Protein AF-A0A2V7K598-F1 (afdb_monomer)

Structure (mmCIF, N/CA/C/O backbone):
data_AF-A0A2V7K598-F1
#
_entry.id   AF-A0A2V7K598-F1
#
loop_
_atom_site.group_PDB
_atom_site.id
_atom_site.type_symbol
_atom_site.label_atom_id
_atom_site.label_alt_id
_a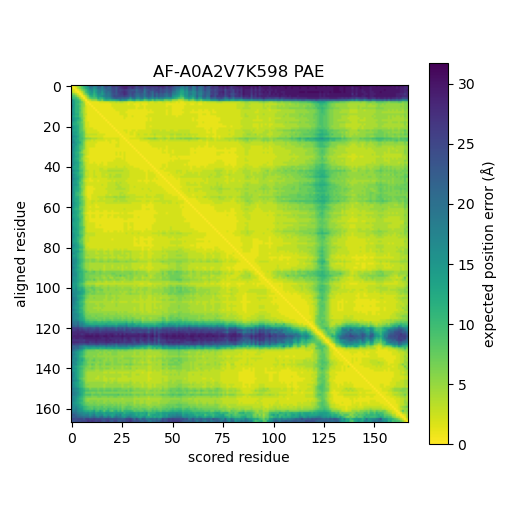tom_site.label_comp_id
_atom_site.label_asym_id
_atom_site.label_entity_id
_atom_site.label_seq_id
_atom_site.pdbx_PDB_ins_code
_atom_site.Cartn_x
_atom_site.Cartn_y
_atom_site.Cartn_z
_atom_site.occupancy
_atom_site.B_iso_or_equiv
_atom_site.auth_seq_id
_atom_site.auth_comp_id
_atom_site.auth_asym_id
_atom_site.auth_atom_id
_atom_site.pdbx_PDB_model_num
ATOM 1 N N . MET A 1 1 ? -30.831 2.329 15.202 1.00 37.12 1 MET A N 1
ATOM 2 C CA . MET A 1 1 ? -30.213 3.557 14.663 1.00 37.12 1 MET A CA 1
ATOM 3 C C . MET A 1 1 ? -29.531 4.218 15.853 1.00 37.12 1 MET A C 1
ATOM 5 O O . MET A 1 1 ? -30.243 4.600 16.769 1.00 37.12 1 MET A O 1
ATOM 9 N N . ARG A 1 2 ? -28.197 4.164 15.966 1.00 37.50 2 ARG A N 1
ATOM 10 C CA . ARG A 1 2 ? -27.484 4.833 17.073 1.00 37.50 2 ARG A CA 1
ATOM 11 C C . ARG A 1 2 ? -27.385 6.316 16.715 1.00 37.50 2 ARG A C 1
ATOM 13 O O . ARG A 1 2 ? -27.014 6.619 15.585 1.00 37.50 2 ARG A O 1
ATOM 20 N N . GLU A 1 3 ? -27.776 7.192 17.636 1.00 37.19 3 GLU A N 1
ATOM 21 C CA . GLU A 1 3 ? -27.630 8.646 17.499 1.00 37.19 3 GLU A CA 1
ATOM 22 C C . GLU A 1 3 ? -26.159 9.030 17.248 1.00 37.19 3 GLU A C 1
ATOM 24 O O . GLU A 1 3 ? -25.261 8.298 17.687 1.00 37.19 3 GLU A O 1
ATOM 29 N N . PRO A 1 4 ? -25.883 10.149 16.550 1.00 43.47 4 PRO A N 1
ATOM 30 C CA . PRO A 1 4 ? -24.521 10.631 16.382 1.00 43.47 4 PRO A CA 1
ATOM 31 C C . PRO A 1 4 ? -23.980 11.004 17.764 1.00 43.47 4 PRO A C 1
ATOM 33 O O . PRO A 1 4 ? -24.551 11.856 18.444 1.00 43.47 4 PRO A O 1
ATOM 36 N N . ARG A 1 5 ? -22.898 10.352 18.205 1.00 54.94 5 ARG A N 1
ATOM 37 C CA . ARG A 1 5 ? -22.181 10.772 19.412 1.00 54.94 5 ARG A CA 1
ATOM 38 C C . ARG A 1 5 ? -21.568 12.141 19.132 1.00 54.94 5 ARG A C 1
ATOM 40 O O . ARG A 1 5 ? -20.596 12.228 18.387 1.00 54.94 5 ARG A O 1
ATOM 47 N N . ALA A 1 6 ? -22.163 13.180 19.709 1.00 47.78 6 ALA A N 1
ATOM 48 C CA . ALA A 1 6 ? -21.508 14.465 19.876 1.00 47.78 6 ALA A CA 1
ATOM 49 C C . ALA A 1 6 ? -20.166 14.218 20.592 1.00 47.78 6 ALA A C 1
ATOM 51 O O . ALA A 1 6 ? -20.138 13.539 21.620 1.00 47.78 6 ALA A O 1
ATOM 52 N N . ASP A 1 7 ? -19.080 14.700 19.990 1.00 56.84 7 ASP A N 1
ATOM 53 C CA . ASP A 1 7 ? -17.715 14.728 20.531 1.00 56.84 7 ASP A CA 1
ATOM 54 C C . ASP A 1 7 ? -16.950 13.388 20.590 1.00 56.84 7 ASP A C 1
ATOM 56 O O . ASP A 1 7 ? -16.284 13.068 21.576 1.00 56.84 7 ASP A O 1
ATOM 60 N N . ALA A 1 8 ? -16.980 12.588 19.518 1.00 81.69 8 ALA A N 1
ATOM 61 C CA . ALA A 1 8 ? -16.016 11.493 19.378 1.00 81.69 8 ALA A CA 1
ATOM 62 C C . ALA A 1 8 ? -14.615 12.055 19.061 1.00 81.69 8 ALA A C 1
ATOM 64 O O . ALA A 1 8 ? -14.369 12.576 17.972 1.00 81.69 8 ALA A O 1
ATOM 65 N N . THR A 1 9 ? -13.678 11.943 20.004 1.00 95.19 9 THR A N 1
ATOM 66 C CA . THR A 1 9 ? -12.265 12.266 19.757 1.00 95.19 9 THR A CA 1
ATOM 67 C C . THR A 1 9 ? -11.576 11.138 19.000 1.00 95.19 9 THR A C 1
ATOM 69 O O . THR A 1 9 ? -12.017 9.981 19.030 1.00 95.19 9 THR A O 1
ATOM 72 N N . ILE A 1 10 ? -10.442 11.442 18.368 1.00 96.31 10 ILE A N 1
ATOM 73 C CA . ILE A 1 10 ? -9.595 10.422 17.732 1.00 96.31 10 ILE A CA 1
ATOM 74 C C . ILE A 1 10 ? -9.230 9.314 18.740 1.00 96.31 10 ILE A C 1
ATOM 76 O O . ILE A 1 10 ? -9.243 8.135 18.392 1.00 96.31 10 ILE A O 1
ATOM 80 N N . ALA A 1 11 ? -8.967 9.660 20.003 1.00 96.50 11 ALA A N 1
ATOM 81 C CA . ALA A 1 11 ? -8.648 8.715 21.068 1.00 96.50 11 ALA A CA 1
ATOM 82 C C . ALA A 1 11 ? -9.776 7.702 21.299 1.00 96.50 11 ALA A C 1
ATOM 84 O O . ALA A 1 11 ? -9.512 6.500 21.291 1.00 96.50 11 ALA A O 1
ATOM 85 N N . THR A 1 12 ? -11.025 8.165 21.427 1.00 96.00 12 THR A N 1
ATOM 86 C CA . THR A 1 12 ? -12.172 7.262 21.628 1.00 96.00 12 THR A CA 1
ATOM 87 C C . THR A 1 12 ? -12.362 6.306 20.449 1.00 96.00 12 THR A C 1
ATOM 89 O O . THR A 1 12 ? -12.544 5.107 20.654 1.00 96.00 12 THR A O 1
ATOM 92 N N . ALA A 1 13 ? -12.217 6.796 19.213 1.00 96.25 13 ALA A N 1
ATOM 93 C CA . ALA A 1 13 ? -12.294 5.956 18.020 1.00 96.25 13 ALA A CA 1
ATOM 94 C C . ALA A 1 13 ? -11.180 4.891 17.992 1.00 96.25 13 ALA A C 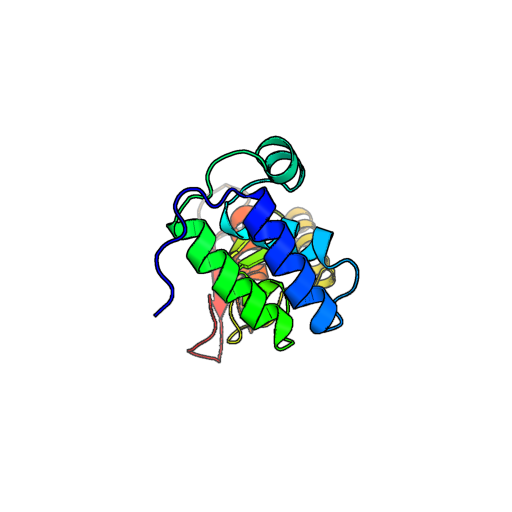1
ATOM 96 O O . ALA A 1 13 ? -11.428 3.732 17.655 1.00 96.25 13 ALA A O 1
ATOM 97 N N . LEU A 1 14 ? -9.952 5.263 18.369 1.00 97.50 14 LEU A N 1
ATOM 98 C CA . LEU A 1 14 ? -8.817 4.340 18.439 1.00 97.50 14 LEU A CA 1
ATOM 99 C C . LEU A 1 14 ? -8.997 3.265 19.518 1.00 97.50 14 LEU A C 1
ATOM 101 O O . LEU A 1 14 ? -8.588 2.127 19.298 1.00 97.50 14 LEU A O 1
ATOM 105 N N . GLU A 1 15 ? -9.587 3.604 20.664 1.00 97.19 15 GLU A N 1
ATOM 106 C CA . GLU A 1 15 ? -9.868 2.653 21.746 1.00 97.19 15 GLU A CA 1
ATOM 107 C C . GLU A 1 15 ? -10.932 1.629 21.343 1.00 97.19 15 GLU A C 1
ATOM 109 O O . GLU A 1 15 ? -10.720 0.427 21.515 1.00 97.19 15 GLU A O 1
ATOM 114 N N . GLU A 1 16 ? -12.029 2.082 20.733 1.00 97.12 16 GLU A N 1
ATOM 115 C CA . GLU A 1 16 ? -13.084 1.198 20.225 1.00 97.12 16 GLU A CA 1
ATOM 116 C C . GLU A 1 16 ? -12.551 0.254 19.141 1.00 97.12 16 GLU A C 1
ATOM 118 O O . GLU A 1 16 ? -12.775 -0.957 19.196 1.00 97.12 16 GLU A O 1
ATOM 123 N N . ALA A 1 17 ? -11.772 0.786 18.198 1.00 97.94 17 ALA A N 1
ATOM 124 C CA . ALA A 1 17 ? -11.156 -0.014 17.149 1.00 97.94 17 ALA A CA 1
ATOM 125 C C . ALA A 1 17 ? -10.122 -1.009 17.687 1.00 97.94 17 ALA A C 1
ATOM 127 O O . ALA A 1 17 ? -10.043 -2.135 17.199 1.00 97.94 17 ALA A O 1
ATOM 128 N N . ALA A 1 18 ? -9.324 -0.620 18.685 1.00 98.19 18 ALA A N 1
ATOM 129 C CA . ALA A 1 18 ? -8.361 -1.523 19.303 1.00 98.19 18 ALA A CA 1
ATOM 130 C C . ALA A 1 18 ? -9.068 -2.710 19.973 1.00 98.19 18 ALA A C 1
ATOM 132 O O . ALA A 1 18 ? -8.634 -3.843 19.783 1.00 98.19 18 ALA A O 1
ATOM 133 N N . ALA A 1 19 ? -10.174 -2.471 20.683 1.00 98.12 19 ALA A N 1
ATOM 134 C CA . ALA A 1 19 ? -10.965 -3.539 21.288 1.00 98.12 19 ALA A CA 1
ATOM 135 C C . ALA A 1 19 ? -11.567 -4.487 20.232 1.00 98.12 19 ALA A C 1
ATOM 137 O O . ALA A 1 19 ? -11.509 -5.705 20.394 1.00 98.12 19 ALA A O 1
ATOM 138 N N . GLU A 1 20 ? -12.102 -3.949 19.129 1.00 98.12 20 GLU A N 1
ATOM 139 C CA . GLU A 1 20 ? -12.646 -4.753 18.023 1.00 98.12 20 GLU A CA 1
ATOM 140 C C . GLU A 1 20 ? -11.562 -5.621 17.355 1.00 98.12 20 GLU A C 1
ATOM 142 O O . GLU A 1 20 ? -11.750 -6.819 17.139 1.00 98.12 20 GLU A O 1
ATOM 147 N N . LEU A 1 21 ? -10.394 -5.039 17.071 1.00 98.44 21 LEU A N 1
ATOM 148 C CA . LEU A 1 21 ? -9.270 -5.747 16.454 1.00 98.4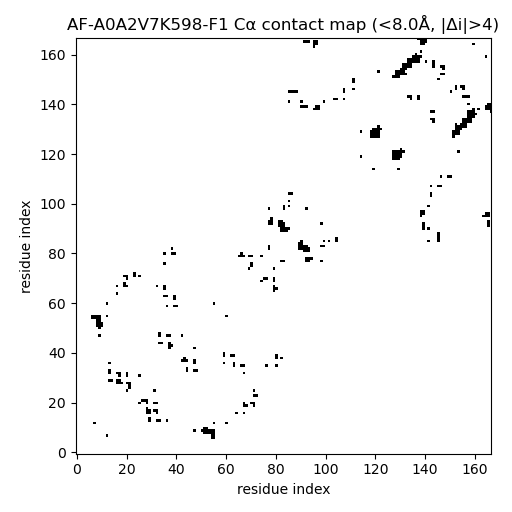4 21 LEU A CA 1
ATOM 149 C C . LEU A 1 21 ? -8.673 -6.808 17.389 1.00 98.44 21 LEU A C 1
ATOM 151 O O . LEU A 1 21 ? -8.290 -7.883 16.928 1.00 98.44 21 LEU A O 1
ATOM 155 N N . GLU A 1 22 ? -8.615 -6.536 18.692 1.00 98.31 22 GLU A N 1
ATOM 156 C CA . GLU A 1 22 ? -8.160 -7.499 19.696 1.00 98.31 22 GLU A CA 1
ATOM 157 C C . GLU A 1 22 ? -9.103 -8.706 19.784 1.00 98.31 22 GLU A C 1
ATOM 159 O O . GLU A 1 22 ? -8.640 -9.846 19.758 1.00 98.31 22 GLU A O 1
ATOM 164 N N . GLN A 1 23 ? -10.421 -8.478 19.787 1.00 97.81 23 GLN A N 1
ATOM 165 C CA . GLN A 1 23 ? -11.419 -9.555 19.742 1.00 97.81 23 GLN A CA 1
ATOM 166 C C . GLN A 1 23 ? -11.311 -10.404 18.468 1.00 97.81 23 GLN A C 1
ATOM 168 O O . GLN A 1 23 ? -11.557 -11.609 18.506 1.00 97.81 23 GLN A O 1
ATOM 173 N N . ALA A 1 24 ? -10.894 -9.799 17.355 1.00 97.44 24 ALA A N 1
ATOM 174 C CA . ALA A 1 24 ? -10.608 -10.495 16.103 1.00 97.44 24 ALA A CA 1
ATOM 175 C C . ALA A 1 24 ? -9.243 -11.220 16.082 1.00 97.44 24 ALA A C 1
ATOM 177 O O . ALA A 1 24 ? -8.879 -11.819 15.070 1.00 97.44 24 ALA A O 1
ATOM 178 N N . GLY A 1 25 ? -8.470 -11.174 17.173 1.00 97.38 25 GLY A N 1
ATOM 179 C CA . GLY A 1 25 ? -7.171 -11.841 17.291 1.00 97.38 25 GLY A CA 1
ATOM 180 C C . GLY A 1 25 ? -6.011 -11.104 16.613 1.00 97.38 25 GLY A C 1
ATOM 181 O O . GLY A 1 25 ? -4.961 -11.702 16.369 1.00 97.38 25 GLY A O 1
ATOM 182 N N . ILE A 1 26 ? -6.166 -9.814 16.294 1.00 97.62 26 ILE A N 1
ATOM 183 C CA . ILE A 1 26 ? -5.089 -9.007 15.716 1.00 97.62 26 ILE A CA 1
ATOM 184 C C . ILE A 1 26 ? -4.068 -8.646 16.798 1.00 97.62 26 ILE A C 1
ATOM 186 O O . ILE A 1 26 ? -4.354 -7.930 17.759 1.00 97.62 26 ILE A O 1
ATOM 190 N N . LEU A 1 27 ? -2.833 -9.106 16.608 1.00 94.12 27 LEU A N 1
ATOM 191 C CA . LEU A 1 27 ? -1.713 -8.760 17.479 1.00 94.12 27 LEU A CA 1
ATOM 192 C C . LEU A 1 27 ? -1.400 -7.260 17.401 1.00 94.12 27 LEU A C 1
ATOM 194 O O . LEU A 1 27 ? -1.402 -6.670 16.324 1.00 94.12 27 LEU A O 1
ATOM 198 N N . ASN A 1 28 ? -1.055 -6.653 18.540 1.00 96.00 28 ASN A N 1
ATOM 199 C CA . ASN A 1 28 ? -0.788 -5.213 18.656 1.00 96.00 28 ASN A CA 1
ATOM 200 C C . ASN A 1 28 ? -1.961 -4.328 18.180 1.00 96.00 28 ASN A C 1
ATOM 202 O O . ASN A 1 28 ? -1.732 -3.286 17.563 1.00 96.00 28 ASN A O 1
ATOM 206 N N . ALA A 1 29 ? -3.203 -4.711 18.496 1.00 97.56 29 ALA A N 1
ATOM 207 C CA . ALA A 1 29 ? -4.437 -4.060 18.044 1.00 97.56 29 ALA A CA 1
ATOM 208 C C . ALA A 1 29 ? -4.443 -2.522 18.153 1.00 97.56 29 ALA A C 1
ATOM 210 O O . ALA A 1 29 ? -4.847 -1.839 17.215 1.00 97.56 29 ALA A O 1
ATOM 211 N N . ARG A 1 30 ? -3.905 -1.948 19.241 1.00 96.38 30 ARG A N 1
ATOM 212 C CA . ARG A 1 30 ? -3.779 -0.484 19.396 1.00 96.38 30 ARG A CA 1
ATOM 213 C C . ARG A 1 30 ? -2.886 0.153 18.327 1.00 96.38 30 ARG A C 1
ATOM 215 O O . ARG A 1 30 ? -3.204 1.217 17.802 1.00 96.38 30 ARG A O 1
ATOM 222 N N . ARG A 1 31 ? -1.755 -0.483 18.004 1.00 96.62 31 ARG A N 1
ATOM 223 C CA . ARG A 1 31 ? -0.847 -0.017 16.947 1.00 96.62 31 ARG A CA 1
ATOM 224 C C . ARG A 1 31 ? -1.484 -0.181 15.572 1.00 96.62 31 ARG A C 1
ATOM 226 O O . ARG A 1 31 ? -1.336 0.717 14.749 1.00 96.62 31 ARG A O 1
ATOM 233 N N . GLU A 1 32 ? -2.197 -1.281 15.346 1.00 97.88 32 GLU A N 1
ATOM 234 C CA . GLU A 1 32 ? -2.936 -1.513 14.103 1.00 97.88 32 GLU A CA 1
ATOM 235 C C . GLU A 1 32 ? -4.010 -0.431 13.896 1.00 97.88 32 GLU A C 1
ATOM 237 O O . GLU A 1 32 ? -4.049 0.191 12.839 1.00 97.88 32 GLU A O 1
ATOM 242 N N . ALA A 1 33 ? -4.812 -0.119 14.923 1.00 98.00 33 ALA A N 1
ATOM 243 C CA . ALA A 1 33 ? -5.809 0.953 14.881 1.00 98.00 33 ALA A CA 1
ATOM 244 C C . ALA A 1 33 ? -5.172 2.310 14.532 1.00 98.00 33 ALA A C 1
ATOM 246 O O . ALA A 1 33 ? -5.626 2.993 13.614 1.00 98.00 33 ALA A O 1
ATOM 247 N N . MET A 1 34 ? -4.064 2.678 15.187 1.00 97.69 34 MET A N 1
ATOM 248 C CA . MET A 1 34 ? -3.339 3.909 14.844 1.00 97.69 34 MET A CA 1
ATOM 249 C C . MET A 1 34 ? -2.829 3.903 13.398 1.00 97.69 34 MET A C 1
ATOM 251 O O . MET A 1 34 ? -2.870 4.938 12.738 1.00 97.69 34 MET A O 1
ATOM 255 N N . ALA A 1 35 ? -2.367 2.757 12.891 1.00 97.50 35 ALA A N 1
ATOM 256 C CA . ALA A 1 35 ? -1.881 2.630 11.519 1.00 97.50 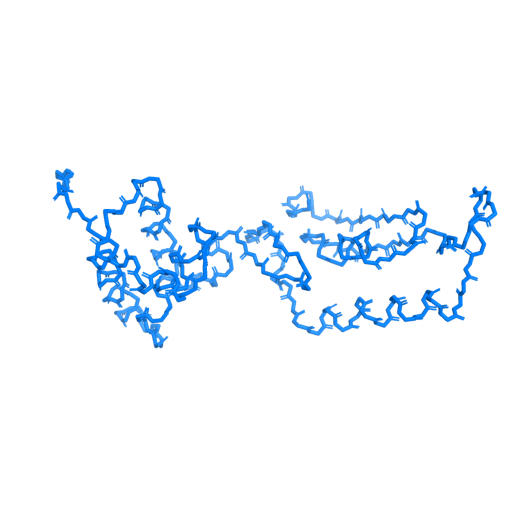35 ALA A CA 1
ATOM 257 C C . ALA A 1 35 ? -3.004 2.776 10.486 1.00 97.50 35 ALA A C 1
ATOM 259 O O . ALA A 1 35 ? -2.813 3.458 9.480 1.00 97.50 35 ALA A O 1
ATOM 260 N N . ILE A 1 36 ? -4.180 2.195 10.746 1.00 98.00 36 ILE A N 1
ATOM 261 C CA . ILE A 1 36 ? -5.366 2.365 9.897 1.00 98.00 36 ILE A CA 1
ATOM 262 C C . ILE A 1 36 ? -5.778 3.842 9.874 1.00 98.00 36 ILE A C 1
ATOM 264 O O . ILE A 1 36 ? -5.990 4.399 8.797 1.00 98.00 36 ILE A O 1
ATOM 268 N N . TRP A 1 37 ? -5.844 4.496 11.040 1.00 98.12 37 TRP A N 1
ATOM 269 C CA . TRP A 1 37 ? -6.188 5.917 11.124 1.00 98.12 37 TRP A CA 1
ATOM 270 C C . TRP A 1 37 ? -5.194 6.785 10.350 1.00 98.12 37 TRP A C 1
ATOM 272 O O . TRP A 1 37 ? -5.597 7.588 9.513 1.00 98.12 37 TRP A O 1
ATOM 282 N N . ALA A 1 38 ? -3.894 6.592 10.594 1.00 96.94 38 ALA A N 1
ATOM 283 C CA . ALA A 1 38 ? -2.819 7.322 9.927 1.00 96.94 38 ALA A CA 1
ATOM 284 C C . ALA A 1 38 ? -2.902 7.184 8.399 1.00 96.94 38 ALA A C 1
ATOM 286 O O . ALA A 1 38 ? -2.858 8.186 7.684 1.00 96.94 38 ALA A O 1
ATOM 287 N N . ALA A 1 39 ? -3.102 5.956 7.904 1.00 96.19 39 ALA A N 1
ATOM 288 C CA . ALA A 1 39 ? -3.245 5.687 6.478 1.00 96.19 39 ALA A CA 1
ATOM 289 C C . ALA A 1 39 ? -4.436 6.441 5.872 1.00 96.19 39 ALA A C 1
ATOM 291 O O . ALA A 1 39 ? -4.304 7.045 4.815 1.00 96.19 39 ALA A O 1
ATOM 292 N N . LEU A 1 40 ? -5.594 6.454 6.534 1.00 96.12 40 LEU A N 1
ATOM 293 C CA . LEU A 1 40 ? -6.791 7.123 6.013 1.00 96.12 40 LEU A CA 1
ATOM 294 C C . LEU A 1 40 ? -6.716 8.649 6.113 1.00 96.12 40 LEU A C 1
ATOM 296 O O . LEU A 1 40 ? -7.150 9.339 5.192 1.00 96.12 40 LEU A O 1
ATOM 300 N N . ALA A 1 41 ? -6.122 9.166 7.188 1.00 95.00 41 ALA A N 1
ATOM 301 C CA . ALA A 1 41 ? -5.927 10.594 7.412 1.00 95.00 41 ALA A CA 1
ATOM 302 C C . ALA A 1 41 ? -4.784 11.195 6.572 1.00 95.00 41 ALA A C 1
ATOM 304 O O . ALA A 1 41 ? -4.666 12.417 6.505 1.00 95.00 41 ALA A O 1
ATOM 305 N N . GLY A 1 42 ? -3.935 10.366 5.952 1.00 93.75 42 GLY A N 1
ATOM 306 C CA . GLY A 1 42 ? -2.747 10.832 5.229 1.00 93.75 42 GLY A CA 1
ATOM 307 C C . GLY A 1 42 ? -1.700 11.453 6.158 1.00 93.75 42 GLY A C 1
ATOM 308 O O . GLY A 1 42 ? -1.038 12.422 5.793 1.00 93.75 42 GLY A O 1
ATOM 309 N N . THR A 1 43 ? -1.580 10.933 7.381 1.00 94.44 43 THR A N 1
ATOM 310 C CA . THR A 1 43 ? -0.664 11.437 8.413 1.00 94.44 43 THR A CA 1
ATOM 311 C C . THR A 1 43 ? 0.305 10.353 8.868 1.00 94.44 43 THR A C 1
ATOM 313 O O . THR A 1 43 ? 0.154 9.174 8.550 1.00 94.44 43 THR A O 1
ATOM 316 N N . ARG A 1 44 ? 1.340 10.732 9.625 1.00 93.62 44 ARG A N 1
ATOM 317 C CA . ARG A 1 44 ? 2.248 9.752 10.232 1.00 93.62 44 ARG A CA 1
ATOM 318 C C . ARG A 1 44 ? 1.668 9.271 11.557 1.00 93.62 44 ARG A C 1
ATOM 320 O O . ARG A 1 44 ? 0.974 10.010 12.249 1.00 93.62 44 ARG A O 1
ATOM 327 N N . LEU A 1 45 ? 2.058 8.067 11.977 1.00 93.19 45 LEU A N 1
ATOM 328 C CA . LEU A 1 45 ? 1.661 7.490 13.271 1.00 93.19 45 LEU A CA 1
ATOM 329 C C . LEU A 1 45 ? 1.888 8.439 14.462 1.00 93.19 45 LEU A C 1
ATOM 331 O O . LEU A 1 45 ? 1.037 8.539 15.341 1.00 93.19 45 LEU A O 1
ATOM 335 N N . GLY A 1 46 ? 3.020 9.151 14.488 1.00 94.19 46 GLY A N 1
ATOM 336 C CA . GLY A 1 46 ? 3.322 10.107 15.558 1.00 94.19 46 GLY A CA 1
ATOM 337 C C . GLY A 1 46 ? 2.359 11.296 15.596 1.00 94.19 46 GLY A C 1
ATOM 338 O O . GLY A 1 46 ? 2.003 11.757 16.677 1.00 94.19 46 GLY A O 1
ATOM 339 N N . ASP A 1 47 ? 1.884 11.746 14.433 1.00 95.06 47 ASP A N 1
ATOM 340 C CA . ASP A 1 47 ? 0.936 12.858 14.337 1.00 95.06 47 ASP A CA 1
ATOM 341 C C . ASP A 1 47 ? -0.438 12.443 14.897 1.00 95.06 47 ASP A C 1
ATOM 343 O O . ASP A 1 47 ? -1.087 13.233 15.579 1.00 95.06 47 ASP A O 1
ATOM 347 N N . VAL A 1 48 ? -0.844 11.182 14.693 1.00 96.00 48 VAL A N 1
ATOM 348 C CA . VAL A 1 48 ? -2.068 10.612 15.289 1.00 96.00 48 VAL A CA 1
ATOM 349 C C . VAL A 1 48 ? -1.992 10.612 16.816 1.00 96.00 48 VAL A C 1
ATOM 351 O O . VAL A 1 48 ? -2.946 11.005 17.479 1.00 96.00 48 VAL A O 1
ATOM 354 N N . TRP A 1 49 ? -0.851 10.219 17.390 1.00 93.44 49 TRP A N 1
ATOM 355 C CA . TRP A 1 49 ? -0.676 10.201 18.846 1.00 93.44 49 TRP A CA 1
ATOM 356 C C . TRP A 1 49 ? -0.746 11.597 19.475 1.00 93.44 49 TRP A C 1
ATOM 358 O O . TRP A 1 49 ? -1.322 11.764 20.554 1.00 93.44 49 TRP A O 1
ATOM 368 N N . LEU A 1 50 ? -0.150 12.588 18.804 1.00 95.94 50 LEU A N 1
ATOM 369 C CA . LEU A 1 50 ? -0.132 13.983 19.246 1.00 95.94 50 LEU A CA 1
ATOM 370 C C . LEU A 1 50 ? -1.522 14.623 19.195 1.00 95.94 50 LEU A C 1
ATOM 372 O O . LEU A 1 50 ? -1.857 15.399 20.081 1.00 95.94 50 LEU A O 1
ATOM 376 N N . ARG A 1 51 ? -2.321 14.273 18.183 1.00 95.25 51 ARG A N 1
ATOM 377 C CA . ARG A 1 51 ? -3.659 14.830 17.928 1.00 95.25 51 ARG A CA 1
ATOM 378 C C . ARG A 1 51 ? -4.801 13.980 18.470 1.00 95.25 51 ARG A C 1
ATOM 380 O O . ARG A 1 51 ? -5.952 14.209 18.132 1.00 95.25 51 ARG A O 1
ATOM 387 N N . ARG A 1 52 ? -4.516 12.966 19.288 1.00 94.38 52 ARG A N 1
ATOM 388 C CA . ARG A 1 52 ? -5.542 12.002 19.717 1.00 94.38 52 ARG A CA 1
ATOM 389 C C . ARG A 1 52 ? -6.711 12.647 20.482 1.00 94.38 52 ARG A C 1
ATOM 391 O O . ARG A 1 52 ? -7.800 12.094 20.484 1.00 94.38 52 ARG A O 1
ATOM 398 N N . GLU A 1 53 ? -6.482 13.785 21.131 1.00 96.00 53 GLU A N 1
ATOM 399 C CA . GLU A 1 53 ? -7.522 14.502 21.880 1.00 96.00 53 GLU A CA 1
ATOM 400 C C . GLU A 1 53 ? -8.370 15.420 20.980 1.00 96.00 53 GLU A C 1
ATOM 402 O O . GLU A 1 53 ? -9.388 15.938 21.430 1.00 96.00 53 GLU A O 1
ATOM 407 N N . ASP A 1 54 ? -7.974 15.612 19.715 1.00 95.19 54 ASP A N 1
ATOM 408 C CA . ASP A 1 54 ? -8.727 16.409 18.749 1.00 95.19 54 ASP A CA 1
ATOM 409 C C . ASP A 1 54 ? -10.035 15.696 18.361 1.00 95.19 54 ASP A C 1
ATOM 411 O O . ASP A 1 54 ? -10.162 14.464 18.428 1.00 95.19 54 ASP A O 1
ATOM 415 N N . GLU A 1 55 ? -11.007 16.482 17.898 1.00 96.12 55 GLU A N 1
ATOM 416 C CA . GLU A 1 55 ? -12.247 15.965 17.321 1.00 96.12 55 GLU A CA 1
ATOM 417 C C . GLU A 1 55 ? -11.953 15.137 16.060 1.00 96.12 55 GLU A C 1
ATOM 419 O O . GLU A 1 55 ? -11.169 15.531 15.190 1.00 96.12 55 GLU A O 1
ATOM 424 N N . ALA A 1 56 ? -12.587 13.969 15.952 1.00 93.38 56 ALA A N 1
ATOM 425 C CA . ALA A 1 56 ? -12.446 13.091 14.802 1.00 93.38 56 ALA A CA 1
ATOM 426 C C . ALA A 1 56 ? -13.177 13.668 13.572 1.00 93.38 56 ALA A C 1
ATOM 428 O O . ALA A 1 56 ? -14.407 13.757 13.587 1.00 93.38 56 ALA A O 1
ATOM 429 N N . PRO A 1 57 ? -12.485 13.969 12.453 1.00 93.94 57 PRO A N 1
ATOM 430 C CA . PRO A 1 57 ? -13.168 14.404 11.239 1.00 93.94 57 PRO A CA 1
ATOM 431 C C . PRO A 1 57 ? -14.130 13.317 10.747 1.00 93.94 57 PRO A C 1
ATOM 433 O O . PRO A 1 57 ? -13.703 12.189 10.490 1.00 93.94 57 PRO A O 1
ATOM 436 N N . THR A 1 58 ? -15.410 13.655 10.558 1.00 92.81 58 THR A N 1
ATOM 437 C CA . THR A 1 58 ? -16.481 12.685 10.254 1.00 92.81 58 THR A CA 1
ATOM 438 C C . THR A 1 58 ? -16.142 11.780 9.069 1.00 92.81 58 THR A C 1
ATOM 440 O O . THR A 1 58 ? -16.268 10.562 9.159 1.00 92.81 58 THR A O 1
ATOM 443 N N . ALA A 1 59 ? -15.615 12.352 7.980 1.00 93.62 59 ALA A N 1
ATOM 444 C CA . ALA A 1 59 ? -15.238 11.590 6.790 1.00 93.62 59 ALA A CA 1
ATOM 445 C C . ALA A 1 59 ? -14.134 10.550 7.063 1.00 93.62 59 ALA A C 1
ATOM 447 O O . ALA A 1 59 ? -14.180 9.444 6.523 1.00 93.62 59 ALA A O 1
ATOM 448 N N . VAL A 1 60 ? -13.151 10.884 7.909 1.00 95.56 60 VAL A N 1
ATOM 449 C CA . VAL A 1 60 ? -12.075 9.959 8.295 1.00 95.56 60 VAL A CA 1
ATOM 450 C C . VAL A 1 60 ? -12.619 8.900 9.246 1.00 95.56 60 VAL A C 1
ATOM 452 O O . VAL A 1 60 ? -12.348 7.722 9.038 1.00 95.56 60 VAL A O 1
ATOM 455 N N . ALA A 1 61 ? -13.432 9.289 10.231 1.00 95.81 61 ALA A N 1
ATOM 456 C CA . ALA A 1 61 ? -14.037 8.370 11.193 1.00 95.81 61 ALA A CA 1
ATOM 457 C C . ALA A 1 61 ? -14.907 7.294 10.512 1.00 95.81 61 ALA A C 1
ATOM 459 O O . ALA A 1 61 ? -14.792 6.109 10.827 1.00 95.81 61 ALA A O 1
ATOM 460 N N . GLU A 1 62 ? -15.716 7.674 9.518 1.00 95.38 62 GLU A N 1
ATOM 461 C CA . GLU A 1 62 ? -16.535 6.729 8.748 1.00 95.38 62 GLU A CA 1
ATOM 462 C C . GLU A 1 62 ? -15.692 5.735 7.937 1.00 95.38 62 GLU A C 1
ATOM 464 O O . GLU A 1 62 ? -15.992 4.538 7.890 1.00 95.38 62 GLU A O 1
ATOM 469 N N . GLN A 1 63 ? -14.636 6.215 7.271 1.00 96.94 63 GLN A N 1
ATOM 470 C CA . GLN A 1 63 ? -13.719 5.346 6.526 1.00 96.94 63 GLN A CA 1
ATOM 471 C C . GLN A 1 63 ? -12.938 4.431 7.471 1.00 96.94 63 GLN A C 1
ATOM 473 O O . GLN A 1 63 ? -12.737 3.254 7.168 1.00 96.94 63 GLN A O 1
ATOM 478 N N . PHE A 1 64 ? -12.541 4.963 8.624 1.00 98.25 64 PHE A N 1
ATOM 479 C CA . PHE A 1 64 ? -11.806 4.261 9.660 1.00 98.25 64 PHE A CA 1
ATOM 480 C C . PHE A 1 64 ? -12.600 3.082 10.200 1.00 98.25 64 PHE A C 1
ATOM 482 O O . PHE A 1 64 ? -12.108 1.956 10.159 1.00 98.25 64 PHE A O 1
ATOM 489 N N . GLN A 1 65 ? -13.858 3.298 10.583 1.00 97.75 65 GLN A N 1
ATOM 490 C CA . GLN A 1 65 ? -14.720 2.223 11.066 1.00 97.75 65 GLN A CA 1
ATOM 491 C C . GLN A 1 65 ? -14.886 1.105 10.022 1.00 97.75 65 GLN A C 1
ATOM 493 O O . GLN A 1 65 ? -14.763 -0.076 10.346 1.00 97.75 65 GLN A O 1
ATOM 498 N N . LYS A 1 66 ? -15.094 1.457 8.745 1.00 97.69 66 LYS A N 1
ATOM 499 C CA . LYS A 1 66 ? -15.189 0.468 7.655 1.00 97.69 66 LYS A CA 1
ATOM 500 C C . LYS A 1 66 ? -13.886 -0.315 7.482 1.00 97.69 66 LYS A C 1
ATOM 502 O O . LYS A 1 66 ? -13.920 -1.525 7.262 1.00 97.69 66 LYS A O 1
ATOM 507 N N . ALA A 1 67 ? -12.738 0.354 7.556 1.00 98.06 67 ALA A N 1
ATOM 508 C CA . ALA A 1 67 ? -11.437 -0.293 7.428 1.00 98.06 67 ALA A CA 1
ATOM 509 C C . ALA A 1 67 ? -11.145 -1.231 8.610 1.00 98.06 67 ALA A C 1
ATOM 511 O O . ALA A 1 67 ? -10.659 -2.340 8.388 1.00 98.06 67 ALA A O 1
ATOM 512 N N . VAL A 1 68 ? -11.502 -0.833 9.835 1.00 98.56 68 VAL A N 1
ATOM 513 C CA . VAL A 1 68 ? -11.396 -1.664 11.045 1.00 98.56 68 VAL A CA 1
ATOM 514 C C . VAL A 1 68 ? -12.231 -2.934 10.904 1.00 98.56 68 VAL A C 1
ATOM 516 O O . VAL A 1 68 ? -11.678 -4.022 11.028 1.00 98.56 68 VAL A O 1
ATOM 519 N N . GLN A 1 69 ? -13.502 -2.820 10.509 1.00 98.25 69 GLN A N 1
ATOM 520 C CA . GLN A 1 69 ? -14.382 -3.978 10.300 1.00 98.25 69 GLN A CA 1
ATOM 521 C C . GLN A 1 69 ? -13.832 -4.940 9.244 1.00 98.25 69 GLN A C 1
ATOM 523 O O . GLN A 1 69 ? -13.796 -6.158 9.431 1.00 98.25 69 GLN A O 1
ATOM 528 N N . ARG A 1 70 ? -13.343 -4.400 8.120 1.00 97.81 70 ARG A N 1
ATOM 529 C CA . ARG A 1 70 ? -12.702 -5.212 7.078 1.00 97.81 70 ARG A CA 1
ATOM 530 C C . ARG A 1 70 ? -11.470 -5.917 7.634 1.00 97.81 70 ARG A C 1
ATOM 532 O O . ARG A 1 70 ? -11.325 -7.123 7.434 1.00 97.81 70 ARG A O 1
ATOM 539 N N . ARG A 1 71 ? -10.608 -5.204 8.360 1.00 97.94 71 ARG A N 1
ATOM 540 C CA . ARG A 1 71 ? -9.408 -5.784 8.968 1.00 97.94 71 ARG A CA 1
ATOM 541 C C . ARG A 1 71 ? -9.758 -6.889 9.969 1.00 97.94 71 ARG A C 1
ATOM 543 O O . ARG A 1 71 ? -9.160 -7.960 9.889 1.00 97.94 71 ARG A O 1
ATOM 550 N N . ALA A 1 72 ? -10.747 -6.658 10.831 1.00 98.06 72 ALA A N 1
ATOM 551 C CA . ALA A 1 72 ? -11.261 -7.619 11.806 1.00 98.06 72 ALA A CA 1
ATOM 552 C C . ALA A 1 72 ? -11.843 -8.879 11.138 1.00 98.06 72 ALA A C 1
ATOM 554 O O . ALA A 1 72 ? -11.693 -9.979 11.655 1.00 98.06 72 ALA A O 1
ATOM 555 N N . SER A 1 73 ? -12.416 -8.754 9.936 1.00 97.50 73 SER A N 1
ATOM 556 C CA . SER A 1 73 ? -12.891 -9.901 9.142 1.00 97.50 73 SER A CA 1
ATOM 557 C C . SER A 1 73 ? -11.781 -10.715 8.450 1.00 97.50 73 SER A C 1
ATOM 559 O O . SER A 1 73 ? -12.069 -11.627 7.678 1.00 97.50 73 SER A O 1
ATOM 561 N N . GLY A 1 74 ? -10.507 -10.390 8.693 1.00 96.19 74 GLY A N 1
ATOM 562 C CA . GLY A 1 74 ? -9.358 -11.097 8.123 1.00 96.19 74 GLY A CA 1
ATOM 563 C C . GLY A 1 74 ? -8.838 -10.515 6.807 1.00 96.19 74 GLY A C 1
ATOM 564 O O . GLY A 1 74 ? -7.874 -11.039 6.246 1.00 96.19 74 GLY A O 1
ATOM 565 N N . ILE A 1 75 ? -9.408 -9.408 6.318 1.00 96.81 75 ILE A N 1
ATOM 566 C CA . ILE A 1 75 ? -8.891 -8.730 5.123 1.00 96.81 75 ILE A CA 1
ATOM 567 C C . ILE A 1 75 ? -7.491 -8.166 5.421 1.00 96.81 75 ILE A C 1
ATOM 569 O O . ILE A 1 75 ? -7.298 -7.536 6.467 1.00 96.81 75 ILE A O 1
ATOM 573 N N . PRO A 1 76 ? -6.502 -8.358 4.525 1.00 95.88 76 PRO A N 1
ATOM 574 C CA . PRO A 1 76 ? -5.183 -7.747 4.656 1.00 95.88 76 PRO A CA 1
ATOM 575 C C . PRO A 1 76 ? -5.238 -6.225 4.828 1.00 95.88 76 PRO A C 1
ATOM 577 O O . PRO A 1 76 ? -6.045 -5.554 4.182 1.00 95.88 76 PRO A O 1
ATOM 580 N N . PHE A 1 77 ? -4.324 -5.678 5.635 1.00 96.38 77 PHE A N 1
ATOM 581 C CA . PHE A 1 77 ? -4.251 -4.246 5.955 1.00 96.38 77 PHE A CA 1
ATOM 582 C C . PHE A 1 77 ? -4.360 -3.347 4.715 1.00 96.38 77 PHE A C 1
ATOM 584 O O . PHE A 1 77 ? -5.255 -2.510 4.654 1.00 96.38 77 PHE A O 1
ATOM 591 N N . ALA A 1 78 ? -3.519 -3.568 3.698 1.00 96.06 78 ALA A N 1
ATOM 592 C CA . ALA A 1 78 ? -3.467 -2.724 2.500 1.00 96.06 78 ALA A CA 1
ATOM 593 C C . ALA A 1 78 ? -4.814 -2.649 1.761 1.00 96.06 78 ALA A C 1
ATOM 595 O O . ALA A 1 78 ? -5.230 -1.582 1.317 1.00 96.06 78 ALA A O 1
ATOM 596 N N . TYR A 1 79 ? -5.549 -3.762 1.688 1.00 96.62 79 TYR A N 1
ATOM 597 C CA . TYR A 1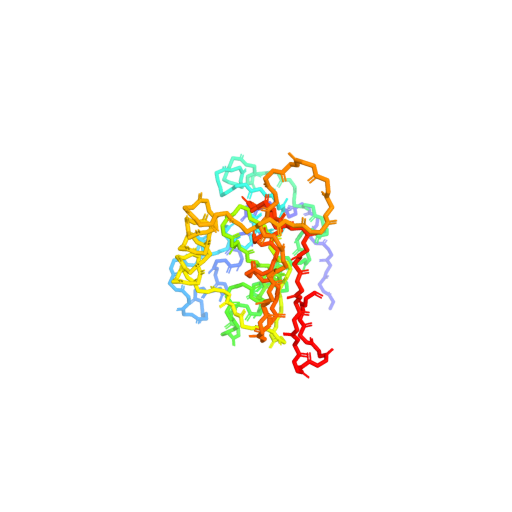 79 ? -6.883 -3.778 1.091 1.00 96.62 79 TYR A CA 1
ATOM 598 C C . TYR A 1 79 ? -7.930 -3.124 1.990 1.00 96.62 79 TYR A C 1
ATOM 600 O O . TYR A 1 79 ? -8.850 -2.490 1.471 1.00 96.62 79 TYR A O 1
ATOM 608 N N . ALA A 1 80 ? -7.807 -3.270 3.313 1.00 97.06 80 ALA A N 1
ATOM 609 C CA . ALA A 1 80 ? -8.700 -2.636 4.276 1.00 97.06 80 ALA A CA 1
ATOM 610 C C . ALA A 1 80 ? -8.615 -1.102 4.192 1.00 97.06 80 ALA A C 1
ATOM 612 O O . ALA A 1 80 ? -9.658 -0.454 4.105 1.00 97.06 80 ALA A O 1
ATOM 613 N N . VAL A 1 81 ? -7.397 -0.547 4.120 1.00 96.44 81 VAL A N 1
ATOM 614 C CA . VAL A 1 81 ? -7.153 0.903 3.964 1.00 96.44 81 VAL A CA 1
ATOM 615 C C . VAL A 1 81 ? -7.207 1.391 2.511 1.00 96.44 81 VAL A C 1
ATOM 617 O O . VAL A 1 81 ? -7.222 2.596 2.262 1.00 96.44 81 VAL A O 1
ATOM 620 N N . GLY A 1 82 ? -7.243 0.467 1.547 1.00 95.06 82 GLY A N 1
ATOM 621 C CA . GLY A 1 82 ? -7.364 0.760 0.118 1.00 95.06 82 GLY A CA 1
ATOM 622 C C . GLY A 1 82 ? -6.093 1.312 -0.535 1.00 95.06 82 GLY A C 1
ATOM 623 O O . GLY A 1 82 ? -6.170 1.939 -1.593 1.00 95.06 82 GLY A O 1
ATOM 624 N N . ARG A 1 83 ? -4.934 1.149 0.112 1.00 93.75 83 ARG A N 1
ATOM 625 C CA . ARG A 1 83 ? -3.659 1.707 -0.343 1.00 93.75 83 ARG A CA 1
ATOM 626 C C . ARG A 1 83 ? -2.456 0.930 0.175 1.00 93.75 83 ARG A C 1
ATOM 628 O O . ARG A 1 83 ? -2.549 0.200 1.161 1.00 93.75 83 ARG A O 1
ATOM 635 N N . THR A 1 84 ? -1.318 1.120 -0.475 1.00 94.31 84 THR A N 1
ATOM 636 C CA . THR A 1 84 ? -0.029 0.553 -0.070 1.00 94.31 84 THR A CA 1
ATOM 637 C C . THR A 1 84 ? 1.104 1.494 -0.450 1.00 94.31 84 THR A C 1
ATOM 639 O O . THR A 1 84 ? 1.019 2.187 -1.462 1.00 94.31 84 THR A O 1
ATOM 642 N N . ALA A 1 85 ? 2.182 1.488 0.329 1.00 94.06 85 ALA A N 1
ATOM 643 C CA . ALA A 1 85 ? 3.440 2.069 -0.115 1.00 94.06 85 ALA A CA 1
ATOM 644 C C . ALA A 1 85 ? 4.134 1.107 -1.090 1.00 94.06 85 ALA A C 1
ATOM 646 O O . ALA A 1 85 ? 4.015 -0.115 -0.948 1.00 94.06 85 ALA A O 1
ATOM 647 N N . PHE A 1 86 ? 4.842 1.662 -2.065 1.00 96.44 86 PHE A N 1
ATOM 648 C CA . PHE A 1 86 ? 5.790 0.944 -2.906 1.00 96.44 86 PHE A CA 1
ATOM 649 C C . PHE A 1 86 ? 6.886 1.915 -3.330 1.00 96.44 86 PHE A C 1
ATOM 651 O O . PHE A 1 86 ? 6.620 2.869 -4.064 1.00 96.44 86 PHE A O 1
ATOM 658 N N . ARG A 1 87 ? 8.116 1.693 -2.861 1.00 95.38 87 ARG A N 1
ATOM 659 C CA . ARG A 1 87 ? 9.235 2.628 -3.063 1.00 95.38 87 ARG A CA 1
ATOM 660 C C . ARG A 1 87 ? 8.865 4.048 -2.602 1.00 95.38 87 ARG A C 1
ATOM 662 O O . ARG A 1 87 ? 8.524 4.246 -1.439 1.00 95.38 87 ARG A O 1
ATOM 669 N N . THR A 1 88 ? 8.929 5.044 -3.486 1.00 94.12 88 THR A N 1
ATOM 670 C CA . THR A 1 88 ? 8.572 6.445 -3.194 1.00 94.12 88 THR A CA 1
ATOM 671 C C . THR A 1 88 ? 7.087 6.754 -3.412 1.00 94.12 88 THR A C 1
ATOM 673 O O . THR A 1 88 ? 6.668 7.898 -3.235 1.00 94.12 88 THR A O 1
ATOM 676 N N . LEU A 1 89 ? 6.287 5.756 -3.799 1.00 94.88 89 LEU A N 1
ATOM 677 C CA . LEU A 1 89 ? 4.895 5.918 -4.202 1.00 94.88 89 LEU A CA 1
ATOM 678 C C . LEU A 1 89 ? 3.928 5.441 -3.119 1.00 94.88 89 LEU A C 1
ATOM 680 O O . LEU A 1 89 ? 4.158 4.438 -2.443 1.00 94.88 89 LEU A O 1
ATOM 684 N N . GLU A 1 90 ? 2.788 6.124 -3.031 1.00 93.44 90 GLU A N 1
ATOM 685 C CA . GLU A 1 90 ? 1.576 5.597 -2.409 1.00 93.44 90 GLU A CA 1
ATOM 686 C C . GLU A 1 90 ? 0.594 5.209 -3.518 1.00 93.44 90 GLU A C 1
ATOM 688 O O . GLU A 1 90 ? 0.194 6.038 -4.336 1.00 93.44 90 GLU A O 1
ATOM 693 N N . LEU A 1 91 ? 0.220 3.933 -3.558 1.00 93.38 91 LEU A N 1
ATOM 694 C CA . LEU A 1 91 ? -0.629 3.361 -4.594 1.00 93.38 91 LEU A CA 1
ATOM 695 C C . LEU A 1 91 ? -2.014 3.071 -4.031 1.00 93.38 91 LEU A C 1
ATOM 697 O O . LEU A 1 91 ? -2.139 2.507 -2.941 1.00 93.38 91 LEU A O 1
ATOM 701 N N . LYS A 1 92 ? -3.057 3.397 -4.799 1.00 91.88 92 LYS A N 1
ATOM 702 C CA . LYS A 1 92 ? -4.410 2.897 -4.532 1.00 91.88 92 LYS A CA 1
ATOM 703 C C . LYS A 1 92 ? -4.438 1.401 -4.814 1.00 91.88 92 LYS A C 1
ATOM 705 O O . LYS A 1 92 ? -3.910 0.951 -5.824 1.00 91.88 92 LYS A O 1
ATOM 710 N N . LEU A 1 93 ? -5.056 0.634 -3.924 1.00 91.38 93 LEU A N 1
ATOM 711 C CA . LEU A 1 93 ? -5.058 -0.816 -4.024 1.00 91.38 93 LEU A CA 1
ATOM 712 C C . LEU A 1 93 ? -6.362 -1.407 -3.501 1.00 91.38 93 LEU A C 1
ATOM 714 O O . LEU A 1 93 ? -6.859 -1.035 -2.442 1.00 91.38 93 LEU A O 1
ATOM 718 N N . ASP A 1 94 ? -6.876 -2.406 -4.204 1.00 88.94 94 ASP A N 1
ATOM 719 C CA . ASP A 1 94 ? -7.926 -3.280 -3.702 1.00 88.94 94 ASP A CA 1
ATOM 720 C C . ASP A 1 94 ? -7.664 -4.736 -4.107 1.00 88.94 94 ASP A C 1
ATOM 722 O O . ASP A 1 94 ? -6.640 -5.056 -4.712 1.00 88.94 94 ASP A O 1
ATOM 726 N N . GLY A 1 95 ? -8.592 -5.631 -3.755 1.00 88.25 95 GLY A N 1
ATOM 727 C CA . GLY A 1 95 ? -8.451 -7.074 -3.967 1.00 88.25 95 GLY A CA 1
ATOM 728 C C . GLY A 1 95 ? -8.377 -7.525 -5.431 1.00 88.25 95 GLY A C 1
ATOM 729 O O . GLY A 1 95 ? -8.257 -8.722 -5.672 1.00 88.25 95 GLY A O 1
ATOM 730 N N . ARG A 1 96 ? -8.451 -6.611 -6.408 1.00 90.62 96 ARG A N 1
ATOM 731 C CA . ARG A 1 96 ? -8.315 -6.922 -7.839 1.00 90.62 96 ARG A CA 1
ATOM 732 C C . ARG A 1 96 ? -6.857 -6.985 -8.299 1.00 90.62 96 ARG A C 1
ATOM 734 O O . ARG A 1 96 ? -6.599 -7.459 -9.403 1.00 90.62 96 ARG A O 1
ATOM 741 N N . ALA A 1 97 ? -5.916 -6.537 -7.467 1.00 91.25 97 ALA A N 1
ATOM 742 C CA . ALA A 1 97 ? -4.481 -6.628 -7.713 1.00 91.25 97 ALA A CA 1
ATOM 743 C C . ALA A 1 97 ? -3.732 -7.157 -6.480 1.00 91.25 97 ALA A C 1
ATOM 745 O O . ALA A 1 97 ? -4.184 -7.026 -5.341 1.00 91.25 97 ALA A O 1
ATOM 746 N N . LEU A 1 98 ? -2.568 -7.768 -6.700 1.00 92.69 98 LEU A N 1
ATOM 747 C CA . LEU A 1 98 ? -1.726 -8.265 -5.614 1.00 92.69 98 LEU A CA 1
ATOM 748 C C . LEU A 1 98 ? -1.105 -7.101 -4.834 1.00 92.69 98 LEU A C 1
ATOM 750 O O . LEU A 1 98 ? -0.698 -6.101 -5.422 1.00 92.69 98 LEU A O 1
ATOM 754 N N . ILE A 1 99 ? -0.996 -7.259 -3.512 1.00 95.31 99 ILE A N 1
ATOM 755 C CA . ILE A 1 99 ? -0.209 -6.346 -2.673 1.00 95.31 99 ILE A CA 1
ATOM 756 C C . ILE A 1 99 ? 1.260 -6.450 -3.115 1.00 95.31 99 ILE A C 1
ATOM 758 O O . ILE A 1 99 ? 1.804 -7.563 -3.069 1.00 95.31 99 ILE A O 1
ATOM 762 N N . PRO A 1 100 ? 1.906 -5.338 -3.521 1.00 94.38 100 PRO A N 1
ATOM 763 C CA . PRO A 1 100 ? 3.321 -5.319 -3.862 1.00 94.38 100 PRO A CA 1
ATOM 764 C C . PRO A 1 100 ? 4.171 -5.907 -2.740 1.00 94.38 100 PRO A C 1
ATOM 766 O O . PRO A 1 100 ? 3.926 -5.667 -1.555 1.00 94.38 100 PRO A O 1
ATOM 769 N N . ARG A 1 101 ? 5.169 -6.706 -3.114 1.00 94.44 101 ARG A N 1
ATOM 770 C CA . ARG A 1 101 ? 6.081 -7.341 -2.161 1.00 94.44 101 ARG A CA 1
ATOM 771 C C . ARG A 1 101 ? 7.393 -6.555 -2.080 1.00 94.44 101 ARG A C 1
ATOM 773 O O . ARG A 1 101 ? 7.806 -6.011 -3.106 1.00 94.44 101 ARG A O 1
ATOM 780 N N . PRO A 1 102 ? 8.080 -6.524 -0.925 1.00 92.19 102 PRO A N 1
ATOM 781 C CA . PRO A 1 102 ? 9.372 -5.843 -0.794 1.00 92.19 102 PRO A CA 1
ATOM 782 C C . PRO A 1 102 ? 10.409 -6.294 -1.832 1.00 92.19 102 PRO A C 1
ATOM 784 O O . PRO A 1 102 ? 11.150 -5.485 -2.379 1.00 92.19 102 PRO A O 1
ATOM 787 N N . GLU A 1 103 ? 10.417 -7.578 -2.185 1.00 94.44 103 GLU A N 1
ATOM 788 C CA . GLU A 1 103 ? 11.302 -8.146 -3.204 1.00 94.44 103 GLU A CA 1
ATOM 789 C C . GLU A 1 103 ? 11.067 -7.517 -4.588 1.00 94.44 103 GLU A C 1
ATOM 791 O O . GLU A 1 103 ? 11.999 -7.373 -5.380 1.00 94.44 103 GLU A O 1
ATOM 796 N N . THR A 1 104 ? 9.833 -7.078 -4.868 1.00 95.38 104 THR A N 1
ATOM 797 C CA . THR A 1 104 ? 9.473 -6.393 -6.120 1.00 95.38 104 THR A CA 1
ATOM 798 C C . THR A 1 104 ? 10.108 -5.000 -6.199 1.00 95.38 104 THR A C 1
ATOM 800 O O . THR A 1 104 ? 10.443 -4.539 -7.288 1.00 95.38 104 THR A O 1
ATOM 803 N N . GLU A 1 105 ? 10.372 -4.342 -5.066 1.00 96.62 105 GLU A N 1
ATOM 804 C CA . GLU A 1 105 ? 11.136 -3.088 -5.056 1.00 96.62 105 GLU A CA 1
ATOM 805 C C . GLU A 1 105 ? 12.596 -3.311 -5.467 1.00 96.62 105 GLU A C 1
ATOM 807 O O . GLU A 1 105 ? 13.179 -2.466 -6.153 1.00 96.62 105 GLU A O 1
ATOM 812 N N . GLY A 1 106 ? 13.172 -4.457 -5.090 1.00 96.94 106 GLY A N 1
ATOM 813 C CA . GLY A 1 106 ? 14.518 -4.865 -5.492 1.00 96.94 106 GLY A CA 1
ATOM 814 C C . GLY A 1 106 ? 14.640 -5.068 -7.002 1.00 96.94 106 GLY A C 1
ATOM 815 O O . GLY A 1 106 ? 15.620 -4.630 -7.602 1.00 96.94 106 GLY A O 1
ATOM 816 N N . LEU A 1 107 ? 13.614 -5.644 -7.637 1.00 97.00 107 LEU A N 1
ATOM 817 C CA . LEU A 1 107 ? 13.554 -5.769 -9.097 1.00 97.00 107 LEU A CA 1
ATOM 818 C C . LEU A 1 107 ? 13.645 -4.400 -9.784 1.00 97.00 107 LEU A C 1
ATOM 820 O O . LEU A 1 107 ? 14.446 -4.229 -10.700 1.00 97.00 107 LEU A O 1
ATOM 824 N N . VAL A 1 108 ? 12.877 -3.411 -9.316 1.00 97.62 108 VAL A N 1
ATOM 825 C CA . VAL A 1 108 ? 12.926 -2.045 -9.866 1.00 97.62 108 VAL A CA 1
ATOM 826 C C . VAL A 1 108 ? 14.330 -1.455 -9.725 1.00 97.62 108 VAL A C 1
ATOM 828 O O . VAL A 1 108 ? 14.854 -0.890 -10.683 1.00 97.62 108 VAL A O 1
ATOM 831 N N . ALA A 1 109 ? 14.980 -1.633 -8.569 1.00 97.19 109 ALA A N 1
ATOM 832 C CA . ALA A 1 109 ? 16.344 -1.149 -8.357 1.00 97.19 109 ALA A CA 1
ATOM 833 C C . ALA A 1 109 ? 17.342 -1.754 -9.363 1.00 97.19 109 ALA A C 1
ATOM 835 O O . ALA A 1 109 ? 18.141 -1.017 -9.943 1.00 97.19 109 ALA A O 1
ATOM 836 N N . LEU A 1 110 ? 17.253 -3.065 -9.617 1.00 97.12 110 LEU A N 1
ATOM 837 C CA . LEU A 1 110 ? 18.100 -3.760 -10.592 1.00 97.12 110 LEU A CA 1
ATOM 838 C C . LEU A 1 110 ? 17.870 -3.250 -12.019 1.00 97.12 110 LEU A C 1
ATOM 840 O O . LEU A 1 110 ? 18.831 -3.027 -12.752 1.00 97.12 110 LEU A O 1
ATOM 844 N N . VAL A 1 111 ? 16.613 -3.022 -12.407 1.00 95.88 111 VAL A N 1
ATOM 845 C CA . VAL A 1 111 ? 16.270 -2.490 -13.735 1.00 95.88 111 VAL A CA 1
ATOM 846 C C . VAL A 1 111 ? 16.815 -1.069 -13.914 1.00 95.88 111 VAL A C 1
ATOM 848 O O . VAL A 1 111 ? 17.415 -0.765 -14.944 1.00 95.88 111 VAL A O 1
ATOM 851 N N . LEU A 1 112 ? 16.679 -0.208 -12.901 1.00 95.00 112 LEU A N 1
ATOM 852 C CA . LEU A 1 112 ? 17.218 1.158 -12.919 1.00 95.00 112 LEU A CA 1
ATOM 853 C C . LEU A 1 112 ? 18.753 1.187 -12.931 1.00 95.00 112 LEU A C 1
ATOM 855 O O . LEU A 1 112 ? 19.361 2.060 -13.550 1.00 95.00 112 LEU A O 1
ATOM 859 N N . GLU A 1 113 ? 19.414 0.270 -12.224 1.00 95.31 113 GLU A N 1
ATOM 860 C CA . GLU A 1 113 ? 20.870 0.116 -12.294 1.00 95.31 113 GLU A CA 1
ATOM 861 C C . GLU A 1 113 ? 21.319 -0.350 -13.680 1.00 95.31 113 GLU A C 1
ATOM 863 O O . GLU A 1 113 ? 22.216 0.257 -14.269 1.00 95.31 113 GLU A O 1
ATOM 868 N N . TRP A 1 114 ? 20.662 -1.374 -14.227 1.00 93.25 114 TRP A N 1
ATOM 869 C CA . TRP A 1 114 ? 20.955 -1.891 -15.558 1.00 93.25 114 TRP A CA 1
ATOM 870 C C . TRP A 1 114 ? 20.812 -0.800 -16.625 1.00 93.25 114 TRP A C 1
ATOM 872 O O . TRP A 1 114 ? 21.738 -0.591 -17.405 1.00 93.25 114 TRP A O 1
ATOM 882 N N . ALA A 1 115 ? 19.715 -0.040 -16.594 1.00 91.00 115 ALA A N 1
ATOM 883 C CA . ALA A 1 115 ? 19.450 1.032 -17.550 1.00 91.00 115 ALA A CA 1
ATOM 884 C C . ALA A 1 115 ? 20.489 2.169 -17.464 1.00 91.00 115 ALA A C 1
ATOM 886 O O . ALA A 1 115 ? 20.888 2.735 -18.475 1.00 91.00 115 ALA A O 1
ATOM 887 N N . ARG A 1 116 ? 21.001 2.482 -16.265 1.00 89.88 116 ARG A N 1
ATOM 888 C CA . ARG A 1 116 ? 22.104 3.450 -16.104 1.00 89.88 116 ARG A CA 1
ATOM 889 C C . ARG A 1 116 ? 23.433 2.926 -16.645 1.00 89.88 116 ARG A C 1
ATOM 891 O O . ARG A 1 116 ? 24.235 3.706 -17.152 1.00 89.88 116 ARG A O 1
ATOM 898 N N . ARG A 1 117 ? 23.692 1.624 -16.502 1.00 89.75 117 ARG A N 1
ATOM 899 C CA . ARG A 1 117 ? 24.951 0.992 -16.921 1.00 89.75 117 ARG A CA 1
ATOM 900 C C . ARG A 1 117 ? 25.009 0.722 -18.423 1.00 89.75 117 ARG A C 1
ATOM 902 O O . ARG A 1 117 ? 26.094 0.758 -19.000 1.00 89.75 117 ARG A O 1
ATOM 909 N N . PHE A 1 118 ? 23.865 0.445 -19.033 1.00 85.50 118 PHE A N 1
ATOM 910 C CA . PHE A 1 118 ? 23.741 0.080 -20.439 1.00 85.50 118 PHE A CA 1
ATOM 911 C C . PHE A 1 118 ? 22.738 1.009 -21.130 1.00 85.50 118 PHE A C 1
ATOM 913 O O . PHE A 1 118 ? 21.626 0.579 -21.439 1.00 85.50 118 PHE A O 1
ATOM 920 N N . PRO A 1 119 ? 23.103 2.284 -21.353 1.00 80.81 119 PRO A N 1
ATOM 921 C CA . PRO A 1 119 ? 22.195 3.231 -21.969 1.00 80.81 119 PRO A CA 1
ATOM 922 C C . PRO A 1 119 ? 21.847 2.803 -23.394 1.00 80.81 119 PRO A C 1
ATOM 924 O O . PRO A 1 119 ? 22.725 2.447 -24.185 1.00 80.81 119 PRO A O 1
ATOM 927 N N . VAL A 1 120 ? 20.560 2.850 -23.719 1.00 76.25 120 VAL A N 1
ATOM 928 C CA . VAL A 1 120 ? 20.041 2.512 -25.048 1.00 76.25 120 VAL A CA 1
ATOM 929 C C . VAL A 1 120 ? 19.619 3.803 -25.728 1.00 76.25 120 VAL A C 1
ATOM 931 O O . VAL A 1 120 ? 18.726 4.481 -25.238 1.00 76.25 120 VAL A O 1
ATOM 934 N N . ALA A 1 121 ? 20.239 4.142 -26.861 1.00 69.19 121 ALA A N 1
ATOM 935 C CA . ALA A 1 121 ? 19.862 5.334 -27.618 1.00 69.19 121 ALA A CA 1
ATOM 936 C C . ALA A 1 121 ? 18.366 5.292 -27.984 1.00 69.19 121 ALA A C 1
ATOM 938 O O . ALA A 1 121 ? 17.913 4.353 -28.639 1.00 69.19 121 ALA A O 1
ATOM 939 N N . GLY A 1 122 ? 17.611 6.300 -27.546 1.00 63.03 122 GLY A N 1
ATOM 940 C CA . GLY A 1 122 ? 16.207 6.473 -27.908 1.00 63.03 122 GLY A CA 1
ATOM 941 C C . GLY A 1 122 ? 16.036 7.091 -29.299 1.00 63.03 122 GLY A C 1
ATOM 942 O O . GLY A 1 122 ? 16.914 7.794 -29.798 1.00 63.03 122 GLY A O 1
ATOM 943 N N . ASP A 1 123 ? 14.862 6.898 -29.907 1.00 60.25 123 ASP A N 1
ATOM 944 C CA . ASP A 1 123 ? 14.509 7.456 -31.228 1.00 60.25 123 ASP A CA 1
ATOM 945 C C . ASP A 1 123 ? 14.353 8.997 -31.233 1.00 60.25 123 ASP A C 1
ATOM 947 O O . ASP A 1 123 ? 14.138 9.610 -32.281 1.00 60.25 123 ASP A O 1
ATOM 951 N N . ARG A 1 124 ? 14.417 9.657 -30.066 1.00 53.59 124 ARG A N 1
ATOM 952 C CA . ARG A 1 124 ? 14.144 11.093 -29.894 1.00 53.59 124 ARG A CA 1
ATOM 953 C C . ARG A 1 124 ? 15.341 11.855 -29.306 1.00 53.59 124 ARG A C 1
ATOM 955 O O . ARG A 1 124 ? 15.378 12.083 -28.107 1.00 53.59 124 ARG A O 1
ATOM 962 N N . LEU A 1 125 ? 16.199 12.395 -30.187 1.00 50.12 125 LEU A N 1
ATOM 963 C CA . LEU A 1 125 ? 17.126 13.527 -29.925 1.00 50.12 125 LEU A CA 1
ATOM 964 C C . LEU A 1 125 ? 18.188 13.285 -28.805 1.00 50.12 125 LEU A C 1
ATOM 966 O O . LEU A 1 125 ? 18.175 12.245 -28.163 1.00 50.12 125 LEU A O 1
ATOM 970 N N . PRO A 1 126 ? 19.205 14.161 -28.610 1.00 52.31 126 PRO A N 1
ATOM 971 C CA . PRO A 1 126 ? 20.537 13.769 -28.123 1.00 52.31 126 PRO A CA 1
ATOM 972 C C . PRO A 1 126 ? 20.643 13.658 -26.589 1.00 52.31 126 PRO A C 1
ATOM 974 O O . PRO A 1 126 ? 21.710 13.896 -26.023 1.00 52.31 126 PRO A O 1
ATOM 977 N N . ALA A 1 127 ? 19.543 13.350 -25.900 1.00 56.00 127 ALA A N 1
ATOM 978 C CA . ALA A 1 127 ? 19.541 13.095 -24.464 1.00 56.00 127 ALA A CA 1
ATOM 979 C C . ALA A 1 127 ? 19.741 11.591 -24.192 1.00 56.00 127 ALA A C 1
ATOM 981 O O . ALA A 1 127 ? 19.305 10.766 -24.996 1.00 56.00 127 ALA A O 1
ATOM 982 N N . PRO A 1 128 ? 20.375 11.205 -23.070 1.00 57.56 128 PRO A N 1
ATOM 983 C CA . PRO A 1 128 ? 20.488 9.807 -22.667 1.00 57.56 128 PRO A CA 1
ATOM 984 C C . PRO A 1 128 ? 19.118 9.284 -22.197 1.00 57.56 128 PRO A C 1
ATOM 986 O O . PRO A 1 128 ? 18.828 9.243 -21.002 1.00 57.56 128 PRO A O 1
ATOM 989 N N . GLY A 1 129 ? 18.252 8.939 -23.149 1.00 67.62 129 GLY A N 1
ATOM 990 C CA . GLY A 1 129 ? 17.080 8.097 -22.917 1.00 67.62 129 GLY A CA 1
ATOM 991 C C . GLY A 1 129 ? 17.498 6.636 -22.753 1.00 67.62 129 GLY A C 1
ATOM 992 O O . GLY A 1 129 ? 18.613 6.264 -23.112 1.00 67.62 129 GLY A O 1
ATOM 993 N N . ASN A 1 130 ? 16.615 5.817 -22.183 1.00 81.44 130 ASN A N 1
ATOM 994 C CA . ASN A 1 130 ? 16.800 4.366 -22.053 1.00 81.44 130 ASN A CA 1
ATOM 995 C C . ASN A 1 130 ? 15.782 3.560 -22.872 1.00 81.44 130 ASN A C 1
ATOM 997 O O . ASN A 1 130 ? 15.427 2.437 -22.509 1.00 81.44 130 ASN A O 1
ATOM 1001 N N . GLY A 1 131 ? 15.297 4.131 -23.977 1.00 86.88 131 GLY A N 1
ATOM 1002 C CA . GLY A 1 131 ? 14.343 3.474 -24.858 1.00 86.88 131 GLY A CA 1
ATOM 1003 C C . GLY A 1 131 ? 13.001 3.204 -24.176 1.00 86.88 131 GLY A C 1
ATOM 1004 O O . GLY A 1 131 ? 12.558 3.929 -23.282 1.00 86.88 131 GLY A O 1
ATOM 1005 N N . VAL A 1 132 ? 12.334 2.140 -24.620 1.00 91.38 132 VAL A N 1
ATOM 1006 C CA . VAL A 1 132 ? 11.017 1.726 -24.123 1.00 91.38 132 VAL A CA 1
ATOM 1007 C C . VAL A 1 132 ? 11.164 0.538 -23.177 1.00 91.38 132 VAL A C 1
ATOM 1009 O O . VAL A 1 132 ? 11.779 -0.464 -23.536 1.00 91.38 132 VAL A O 1
ATOM 1012 N N . VAL A 1 133 ? 10.537 0.615 -22.003 1.00 93.75 133 VAL A N 1
ATOM 1013 C CA . VAL A 1 133 ? 10.412 -0.508 -21.062 1.00 93.75 133 VAL A CA 1
ATOM 1014 C C . VAL A 1 133 ? 8.961 -0.978 -20.985 1.00 93.75 133 VAL A C 1
ATOM 1016 O O . VAL A 1 133 ? 8.035 -0.169 -21.069 1.00 93.75 133 VAL A O 1
ATOM 1019 N N . ALA A 1 134 ? 8.761 -2.287 -20.835 1.00 95.94 134 ALA A N 1
ATOM 1020 C CA . ALA A 1 134 ? 7.445 -2.897 -20.694 1.00 95.94 134 ALA A CA 1
ATOM 1021 C C . ALA A 1 134 ? 7.346 -3.717 -19.398 1.00 95.94 134 ALA A C 1
ATOM 1023 O O . ALA A 1 134 ? 8.210 -4.546 -19.122 1.00 95.94 134 ALA A O 1
ATOM 1024 N N . ASP A 1 135 ? 6.277 -3.494 -18.639 1.00 96.81 135 ASP A N 1
ATOM 1025 C CA . ASP A 1 135 ? 5.881 -4.245 -17.449 1.00 96.81 135 ASP A CA 1
ATOM 1026 C C . ASP A 1 135 ? 4.692 -5.155 -17.799 1.00 96.81 135 ASP A C 1
ATOM 1028 O O . ASP A 1 135 ? 3.625 -4.679 -18.198 1.00 96.81 135 ASP A O 1
ATOM 1032 N N . ILE A 1 136 ? 4.895 -6.471 -17.709 1.00 96.06 136 ILE A N 1
ATOM 1033 C CA . ILE A 1 136 ? 3.939 -7.489 -18.161 1.00 96.06 136 ILE A CA 1
ATOM 1034 C C . ILE A 1 136 ? 3.301 -8.163 -16.948 1.00 96.06 136 ILE A C 1
ATOM 1036 O O . ILE A 1 136 ? 3.985 -8.832 -16.177 1.00 96.06 136 ILE A O 1
ATOM 1040 N N . GLY A 1 137 ? 1.978 -8.047 -16.822 1.00 93.69 137 GLY A N 1
ATOM 1041 C CA . GLY A 1 137 ? 1.262 -8.431 -15.603 1.00 93.69 137 GLY A CA 1
ATOM 1042 C C . GLY A 1 137 ? 1.371 -7.346 -14.534 1.00 93.69 137 GLY A C 1
ATOM 1043 O O . GLY A 1 137 ? 1.694 -7.640 -13.385 1.00 93.69 137 GLY A O 1
ATOM 1044 N N . THR A 1 138 ? 1.146 -6.090 -14.936 1.00 94.38 138 THR A N 1
ATOM 1045 C CA . THR A 1 138 ? 1.432 -4.910 -14.110 1.00 94.38 138 THR A CA 1
ATOM 1046 C C . THR A 1 138 ? 0.606 -4.854 -12.817 1.00 94.38 138 THR A C 1
ATOM 1048 O O . THR A 1 138 ? 0.993 -4.188 -11.855 1.00 94.38 138 THR A O 1
ATOM 1051 N N . GLY A 1 139 ? -0.527 -5.568 -12.746 1.00 93.50 139 GLY A N 1
ATOM 1052 C CA . GLY A 1 139 ? -1.380 -5.613 -11.563 1.00 93.50 139 GLY A CA 1
ATOM 1053 C C . GLY A 1 139 ? -1.840 -4.221 -11.123 1.00 93.50 139 GLY A C 1
ATOM 1054 O O . GLY A 1 139 ? -2.696 -3.621 -11.761 1.00 93.50 139 GLY A O 1
ATOM 1055 N N . CYS A 1 140 ? -1.289 -3.722 -10.012 1.00 93.56 140 CYS A N 1
ATOM 1056 C CA . CYS A 1 140 ? -1.563 -2.372 -9.499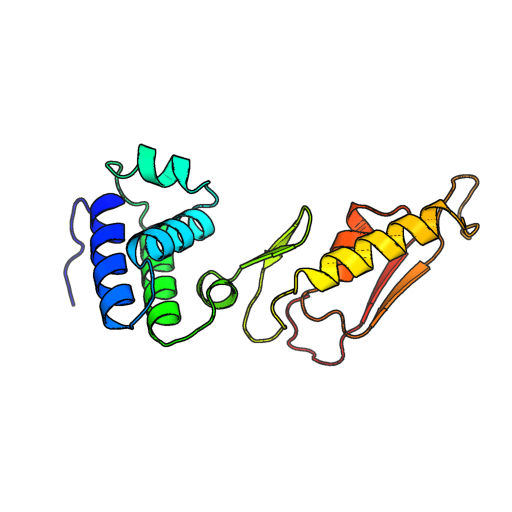 1.00 93.56 140 CYS A CA 1
ATOM 1057 C C . CYS A 1 140 ? -0.631 -1.284 -10.065 1.00 93.56 140 CYS A C 1
ATOM 1059 O O . CYS A 1 140 ? -0.553 -0.188 -9.517 1.00 93.56 140 CYS A O 1
ATOM 1061 N N . GLY A 1 141 ? 0.144 -1.590 -11.108 1.00 94.81 141 GLY A N 1
ATOM 1062 C CA . GLY A 1 141 ? 1.038 -0.628 -11.745 1.00 94.81 141 GLY A CA 1
ATOM 1063 C C . GLY A 1 141 ? 2.334 -0.363 -10.983 1.00 94.81 141 GLY A C 1
ATOM 1064 O O . GLY A 1 141 ? 3.075 0.536 -11.368 1.00 94.81 141 GLY A O 1
ATOM 1065 N N . CYS A 1 142 ? 2.627 -1.090 -9.897 1.00 96.38 142 CYS A N 1
ATOM 1066 C CA . CYS A 1 142 ? 3.687 -0.698 -8.964 1.00 96.38 142 CYS A CA 1
ATOM 1067 C C . CYS A 1 142 ? 5.074 -0.603 -9.621 1.00 96.38 142 CYS A C 1
ATOM 1069 O O . CYS A 1 142 ? 5.776 0.388 -9.421 1.00 96.38 142 CYS A O 1
ATOM 1071 N N . ILE A 1 143 ? 5.446 -1.580 -10.455 1.00 97.31 143 ILE A N 1
ATOM 1072 C CA . ILE A 1 143 ? 6.715 -1.574 -11.193 1.00 97.31 143 ILE A CA 1
ATOM 1073 C C . ILE A 1 143 ? 6.706 -0.465 -12.245 1.00 97.31 143 ILE A C 1
ATOM 1075 O O . ILE A 1 143 ? 7.607 0.372 -12.251 1.00 97.31 143 ILE A O 1
ATOM 1079 N N . ALA A 1 144 ? 5.692 -0.436 -13.114 1.00 97.00 144 ALA A N 1
ATOM 1080 C CA . ALA A 1 144 ? 5.591 0.552 -14.183 1.00 97.00 144 ALA A CA 1
ATOM 1081 C C . ALA A 1 144 ? 5.652 1.999 -13.663 1.00 97.00 144 ALA A C 1
ATOM 1083 O O . ALA A 1 144 ? 6.438 2.806 -14.160 1.00 97.00 144 ALA A O 1
ATOM 1084 N N . LEU A 1 145 ? 4.871 2.327 -12.632 1.00 96.81 145 LEU A N 1
ATOM 1085 C CA . LEU A 1 145 ? 4.847 3.664 -12.043 1.00 96.81 145 LEU A CA 1
ATOM 1086 C C . LEU A 1 145 ? 6.192 4.019 -11.404 1.00 96.81 145 LEU A C 1
ATOM 1088 O O . LEU A 1 145 ? 6.680 5.129 -11.604 1.00 96.81 145 LEU A O 1
ATOM 1092 N N . ALA A 1 146 ? 6.828 3.085 -10.693 1.00 97.62 146 ALA A N 1
ATOM 1093 C CA . ALA A 1 146 ? 8.143 3.335 -10.112 1.00 97.62 146 ALA A CA 1
ATOM 1094 C C . ALA A 1 146 ? 9.214 3.574 -11.187 1.00 97.62 146 ALA A C 1
ATOM 1096 O O . ALA A 1 146 ? 9.995 4.516 -11.079 1.00 97.62 146 ALA A O 1
ATOM 1097 N N . LEU A 1 147 ? 9.223 2.782 -12.265 1.00 96.62 147 LEU A N 1
ATOM 1098 C CA . LEU A 1 147 ? 10.142 2.984 -13.390 1.00 96.62 147 LEU A CA 1
ATOM 1099 C C . LEU A 1 147 ? 9.889 4.310 -14.117 1.00 96.62 147 LEU A C 1
ATOM 1101 O O . LEU A 1 147 ? 10.845 4.941 -14.564 1.00 96.62 147 LEU A O 1
ATOM 1105 N N . ALA A 1 148 ? 8.631 4.744 -14.221 1.00 95.44 1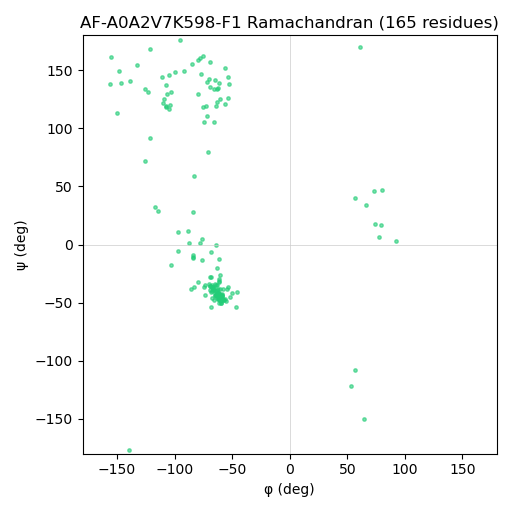48 ALA A N 1
ATOM 1106 C CA . ALA A 1 148 ? 8.274 6.021 -14.835 1.00 95.44 148 ALA A CA 1
ATOM 1107 C C . ALA A 1 148 ? 8.711 7.226 -13.988 1.00 95.44 148 ALA A C 1
ATOM 1109 O O . ALA A 1 148 ? 9.058 8.266 -14.543 1.00 95.44 148 ALA A O 1
ATOM 1110 N N . VAL A 1 149 ? 8.691 7.093 -12.659 1.00 95.75 149 VAL A N 1
ATOM 1111 C CA . VAL A 1 149 ? 9.053 8.173 -11.727 1.00 95.75 149 VAL A CA 1
ATOM 1112 C C . VAL A 1 149 ? 10.558 8.236 -11.468 1.00 95.75 149 VAL A C 1
ATOM 1114 O O . VAL A 1 149 ? 11.110 9.326 -11.344 1.00 95.75 149 VAL A O 1
ATOM 1117 N N . GLU A 1 150 ? 11.229 7.090 -11.373 1.00 95.50 150 GLU A N 1
ATOM 1118 C CA . GLU A 1 150 ? 12.635 7.013 -10.952 1.00 95.50 150 GLU A CA 1
ATOM 1119 C C . GLU A 1 150 ? 13.616 6.778 -12.112 1.00 95.50 150 GLU A C 1
ATOM 1121 O O . GLU A 1 150 ? 14.823 6.970 -11.951 1.00 95.50 150 GLU A O 1
ATOM 1126 N N . GLY A 1 151 ? 13.124 6.322 -13.266 1.00 92.25 151 GLY A N 1
ATOM 1127 C CA . GLY A 1 151 ? 13.935 5.991 -14.435 1.00 92.25 151 GLY A CA 1
ATOM 1128 C C . GLY A 1 151 ? 14.046 7.113 -15.463 1.00 92.25 151 GLY A C 1
ATOM 1129 O O . GLY A 1 151 ? 13.417 8.161 -15.369 1.00 92.25 151 GLY A O 1
ATOM 1130 N N . THR A 1 152 ? 14.850 6.857 -16.494 1.00 90.69 152 THR A N 1
ATOM 1131 C CA . THR A 1 152 ? 15.041 7.742 -17.659 1.00 90.69 152 THR A CA 1
ATOM 1132 C C . THR A 1 152 ? 14.570 7.075 -18.956 1.00 90.69 152 THR A C 1
ATOM 1134 O O . THR A 1 152 ? 15.150 7.265 -20.024 1.00 90.69 152 THR A O 1
ATOM 1137 N N . PHE A 1 153 ? 13.546 6.226 -18.859 1.00 91.00 153 PHE A N 1
ATOM 1138 C CA . PHE A 1 153 ? 12.941 5.567 -20.015 1.00 91.00 153 PHE A CA 1
ATOM 1139 C C . PHE A 1 153 ? 12.144 6.578 -20.845 1.00 91.00 153 PHE A C 1
ATOM 1141 O O . PHE A 1 153 ? 11.416 7.401 -20.294 1.00 91.00 153 PHE A O 1
ATOM 1148 N N . ASP A 1 154 ? 12.222 6.479 -22.172 1.00 89.88 154 ASP A N 1
ATOM 1149 C CA . ASP A 1 154 ? 11.453 7.328 -23.093 1.00 89.88 154 ASP A CA 1
ATOM 1150 C C . ASP A 1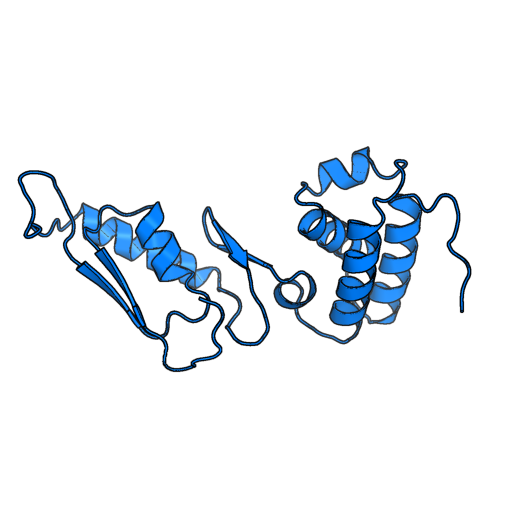 154 ? 9.953 7.014 -23.026 1.00 89.88 154 ASP A C 1
ATOM 1152 O O . ASP A 1 154 ? 9.095 7.854 -23.320 1.00 89.88 154 ASP A O 1
ATOM 1156 N N . ARG A 1 155 ? 9.629 5.765 -22.673 1.00 91.88 155 ARG A N 1
ATOM 1157 C CA . ARG A 1 155 ? 8.265 5.283 -22.475 1.00 91.88 155 ARG A CA 1
ATOM 1158 C C . ARG A 1 155 ? 8.253 4.077 -21.545 1.00 91.88 155 ARG A C 1
ATOM 1160 O O . ARG A 1 155 ? 9.046 3.155 -21.715 1.00 91.88 155 ARG A O 1
ATOM 1167 N N . VAL A 1 156 ? 7.279 4.054 -20.642 1.00 95.06 156 VAL A N 1
ATOM 1168 C CA . VAL A 1 156 ? 6.924 2.875 -19.848 1.00 95.06 156 VAL A CA 1
ATOM 1169 C C . VAL A 1 156 ? 5.579 2.350 -20.335 1.00 95.06 156 VAL A C 1
ATOM 1171 O O . VAL A 1 156 ? 4.609 3.102 -20.411 1.00 95.06 156 VAL A O 1
ATOM 1174 N N . ILE A 1 157 ? 5.524 1.075 -20.706 1.00 95.94 157 ILE A N 1
ATOM 1175 C CA . ILE A 1 157 ? 4.308 0.393 -21.153 1.00 95.94 157 ILE A CA 1
ATOM 1176 C C . ILE A 1 157 ? 3.903 -0.603 -20.072 1.00 95.94 157 ILE A C 1
ATOM 1178 O O . ILE A 1 157 ? 4.670 -1.498 -19.746 1.00 95.94 157 ILE A O 1
ATOM 1182 N N . ALA A 1 158 ? 2.694 -0.471 -19.543 1.00 95.62 158 ALA A N 1
ATOM 1183 C CA . ALA A 1 158 ? 2.136 -1.406 -18.578 1.00 95.62 158 ALA A CA 1
ATOM 1184 C C . ALA A 1 158 ? 1.063 -2.261 -19.260 1.00 95.62 15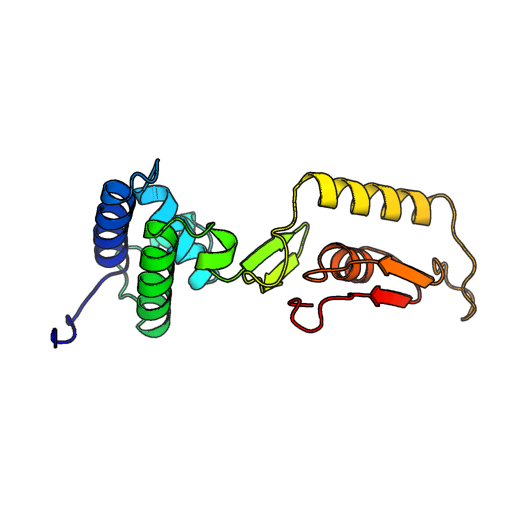8 ALA A C 1
ATOM 1186 O O . ALA A 1 158 ? 0.182 -1.725 -19.936 1.00 95.62 158 ALA A O 1
ATOM 1187 N N . VAL A 1 159 ? 1.143 -3.582 -19.113 1.00 94.56 159 VAL A N 1
ATOM 1188 C CA . VAL A 1 159 ? 0.198 -4.526 -19.722 1.00 94.56 159 VAL A CA 1
ATOM 1189 C C . VAL A 1 159 ? -0.381 -5.427 -18.646 1.00 94.56 159 VAL A C 1
ATOM 1191 O O . VAL A 1 159 ? 0.348 -5.990 -17.833 1.00 94.56 159 VAL A O 1
ATOM 1194 N N . GLU A 1 160 ? -1.696 -5.606 -18.666 1.00 92.56 160 GLU A N 1
ATOM 1195 C CA . GLU A 1 160 ? -2.405 -6.479 -17.740 1.00 92.56 160 GLU A CA 1
ATOM 1196 C C . GLU A 1 160 ? -3.494 -7.254 -18.480 1.00 92.56 160 GLU A C 1
ATOM 1198 O O . GLU A 1 160 ? -4.163 -6.736 -19.374 1.00 92.56 160 GLU A O 1
ATOM 1203 N N . ARG A 1 161 ? -3.653 -8.527 -18.119 1.00 92.38 161 ARG A N 1
ATOM 1204 C CA . ARG A 1 161 ? -4.686 -9.400 -18.676 1.00 92.38 161 ARG A CA 1
ATOM 1205 C C . ARG A 1 161 ? -6.016 -9.206 -17.953 1.00 92.38 161 ARG A C 1
ATOM 1207 O O . ARG A 1 161 ? -7.076 -9.318 -18.564 1.00 92.38 161 ARG A O 1
ATOM 1214 N N . SER A 1 162 ? -5.973 -8.982 -16.644 1.00 86.50 162 SER A N 1
ATOM 1215 C CA . SER A 1 162 ? -7.155 -8.738 -15.825 1.00 86.50 162 SER A CA 1
ATOM 1216 C C . SER A 1 162 ? -7.694 -7.330 -16.071 1.00 86.50 162 SER A C 1
ATOM 1218 O O . SER A 1 162 ? -7.165 -6.355 -15.549 1.00 86.50 162 SER A O 1
ATOM 1220 N N . GLY A 1 163 ? -8.803 -7.213 -16.805 1.00 82.31 163 GLY A N 1
ATOM 1221 C CA . GLY A 1 163 ? -9.439 -5.912 -17.062 1.00 82.31 163 GLY A CA 1
ATOM 1222 C C . GLY A 1 163 ? -9.935 -5.178 -15.805 1.00 82.31 163 GLY A C 1
ATOM 1223 O O . GLY A 1 163 ? -10.277 -4.005 -15.884 1.00 82.31 163 GLY A O 1
ATOM 1224 N N . GLY A 1 164 ? -9.993 -5.857 -14.652 1.00 78.50 164 GLY A N 1
ATOM 1225 C CA . GLY A 1 164 ? -10.363 -5.258 -13.369 1.00 78.50 164 GLY A CA 1
ATOM 1226 C C . GLY A 1 164 ? -9.182 -4.852 -12.487 1.00 78.50 164 GLY A C 1
ATOM 1227 O O . GLY A 1 164 ? -9.429 -4.282 -11.425 1.00 78.50 164 GLY A O 1
ATOM 1228 N N . ALA A 1 165 ? -7.940 -5.167 -12.865 1.00 74.88 165 ALA A N 1
ATOM 1229 C CA . ALA A 1 165 ? -6.769 -4.828 -12.065 1.00 74.88 165 ALA A CA 1
ATOM 1230 C C . ALA A 1 165 ? -6.630 -3.307 -11.904 1.00 74.88 165 ALA A C 1
ATOM 1232 O O . ALA A 1 165 ? -6.889 -2.542 -12.831 1.00 74.88 165 ALA A O 1
ATOM 1233 N N . ALA A 1 166 ? -6.268 -2.880 -10.697 1.00 61.31 166 ALA A N 1
ATOM 1234 C CA . ALA A 1 166 ? -6.257 -1.481 -10.284 1.00 61.31 166 ALA A CA 1
ATOM 1235 C C . ALA A 1 166 ? -4.964 -0.753 -10.707 1.00 61.31 166 ALA A C 1
ATOM 1237 O O . ALA A 1 166 ? -4.228 -0.287 -9.838 1.00 61.31 166 ALA A O 1
ATOM 1238 N N . ALA A 1 167 ? -4.680 -0.706 -12.011 1.00 56.00 167 ALA A N 1
ATOM 1239 C CA . ALA A 1 167 ? -3.643 0.155 -12.590 1.00 56.00 167 ALA A CA 1
ATOM 1240 C C . ALA A 1 167 ? -4.196 1.554 -12.907 1.00 56.00 167 ALA A C 1
ATOM 1242 O O . ALA A 1 167 ? -5.364 1.641 -13.359 1.00 56.00 167 ALA A O 1
#

Sequence (167 aa):
MREPRADATIATALEEAAAELEQAGILNARREAMAIWAALAGTRLGDVWLRREDEAPTAVAEQFQKAVQRRASGIPFAYAVGRTAFRTLELKLDGRALIPRPETEGLVALVLEWARRFPVAGDRLPAPGNGVVADIGTGCGCIALALAVEGTFDRVIAVERSGGAAA

Solvent-accessible surface area (backbone atoms only — not comparable to full-atom values): 9440 Å² total; per-residue (Å²): 132,84,77,85,70,84,84,52,23,37,45,58,54,37,52,55,41,14,53,52,24,42,76,53,67,41,80,63,20,58,59,49,32,43,48,50,45,15,64,69,67,75,51,51,60,69,56,49,67,74,47,22,84,39,77,45,56,64,74,48,50,58,52,39,55,54,22,47,55,37,35,42,73,68,42,57,65,45,52,31,70,35,32,43,79,55,89,98,42,79,42,64,37,45,90,60,26,72,81,84,51,76,70,58,52,53,52,51,52,52,52,52,49,49,42,69,76,57,66,35,86,36,100,72,66,101,58,90,26,41,25,73,47,75,32,81,67,31,37,42,27,61,63,41,53,48,47,62,73,76,44,55,52,74,38,70,44,71,38,62,85,60,90,71,30,47,96

Nearest PDB structures (foldseek):
  1vq1-assembly1_A  TM=8.101E-01  e=8.774E-10  Thermotoga maritima MSB8
  1sg9-assembly2_B  TM=8.054E-01  e=1.193E-09  Thermotoga maritima
  1vq1-assembly2_B  TM=8.157E-01  e=2.076E-09  Thermotoga maritima MSB8
  1nv8-assembly2_B  TM=8.071E-01  e=8.030E-09  Thermotoga maritima
  1t43-assembly1_A  TM=7.914E-01  e=1.034E-06  Escherichia coli

Secondary structure (DSSP, 8-state):
-PPP-TT-BHHHHHHHHHHHHHHTT-TTHHHHHHHHHHHHHT--HHHHHHTTTSBPPHHHHHHHHHHHHHHHTT--HHHHHTEEEETTEEEE--TTSPPPPHHHHHHHHHHHHHHHHS----SSSSS----EEEEES-TTTHHHHHHHHHS--SEEEEE-S-TTS--

Foldseek 3Di:
DDPPPDFDFLQNLLVVLLVLLVVLVNPPSSQLLLVLLCLLVVHDSVVCVVRRNPGDDPVSSVLSVQLSVCVSVVHDNCQSSQWDDADPDIFGDHPQFDDDDPVLSVVLVVVQVCCVVDFDDEPDDDDRAREEAEAEQCQRVRSQVSCVVPHRHPYYHYDHPRPPRND

pLDDT: mean 89.99, std 13.68, range [37.12, 98.56]

Mean predicted aligned error: 6.29 Å

Radius of gyration: 20.42 Å; Cα contacts (8 Å, |Δi|>4): 235; chains: 1; bounding box: 55×28×53 Å